Protein AF-A0A397U8K0-F1 (afdb_monomer_lite)

Secondary structure (DSSP, 8-state):
-HHHHH---GGGGHHHHHHHHHHHHHHHHHHHHHHHHHHHHHHHHHHHTTT-GGGSHHHHHHHHHHHHHHH------TT--TTS--GGG-SS-SS-PPP--

Sequence (101 aa):
MLCKNENNDPAHCLKEGRKVTRCAIDLLRKVREHCDSEFEAHWQCLDRNNQEYRHCRGLERKFNSCVFNALNLEKVIPGSPSNKPPIHLKEKPLYKERPRW

InterPro domains:
  IPR010625 CHCH [PF06747] (35-68)
  IPR016680 NADH dehydrogenase [ubiquinone] (complex I), alpha subcomplex, subunit 8 [PTHR13344] (1-94)

Radius of gyration: 17.36 Å; chains: 1; bounding box: 45×31×43 Å

pLDDT: mean 93.53, std 8.11, range [47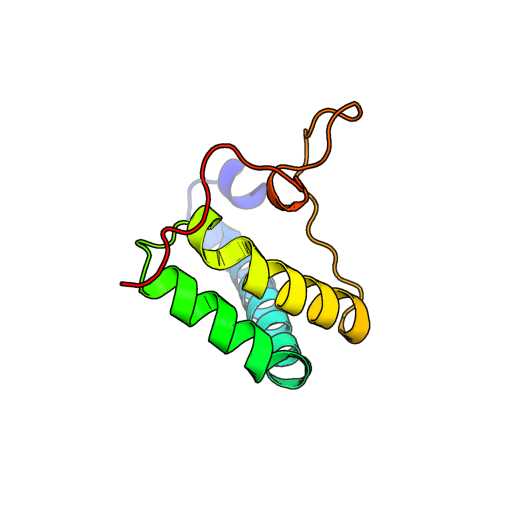.5, 98.62]

Organism: NCBI:txid44941

Foldseek 3Di:
DVQCVVDVPPVRCVVVVVVVVVVVVVVVVQCCVFPVPLVVLQVVQCVVVVNDCQQRLVSVVVSQVRCCVRPVDHDDDPPDDPVDDDPSPDPDDPRHHDPDD

Structure (mmCIF, N/CA/C/O backbone):
data_AF-A0A397U8K0-F1
#
_entry.id   AF-A0A397U8K0-F1
#
loop_
_atom_site.group_PDB
_atom_site.id
_atom_site.type_symbol
_atom_site.label_atom_id
_atom_site.label_alt_id
_atom_site.label_comp_id
_atom_site.label_asym_id
_atom_site.label_entity_id
_atom_site.label_seq_id
_atom_site.pdbx_PDB_ins_code
_atom_site.Cartn_x
_atom_site.Cartn_y
_atom_site.Cartn_z
_atom_site.occupancy
_atom_site.B_iso_or_equiv
_atom_site.auth_seq_id
_atom_site.auth_comp_id
_atom_site.auth_asym_id
_atom_site.auth_atom_id
_atom_site.pdbx_PDB_model_num
ATOM 1 N N . MET A 1 1 ? 11.874 9.516 -8.053 1.00 84.69 1 MET A N 1
ATOM 2 C CA . MET A 1 1 ? 12.144 8.455 -9.050 1.00 84.69 1 MET A CA 1
ATOM 3 C C . MET A 1 1 ? 13.390 8.861 -9.824 1.00 84.69 1 MET A C 1
ATOM 5 O O . MET A 1 1 ? 13.247 9.640 -10.751 1.00 84.69 1 MET A O 1
ATOM 9 N N . LEU A 1 2 ? 14.587 8.411 -9.424 1.00 94.81 2 LEU A N 1
ATOM 10 C CA . LEU A 1 2 ? 15.858 8.938 -9.958 1.00 94.81 2 LEU A CA 1
ATOM 11 C C . LEU A 1 2 ? 15.947 8.833 -11.497 1.00 94.81 2 LEU A C 1
ATOM 13 O O . LEU A 1 2 ? 16.060 9.860 -12.148 1.00 94.81 2 LEU A O 1
ATOM 17 N N . CYS A 1 3 ? 15.712 7.643 -12.069 1.00 95.12 3 CYS A N 1
ATOM 18 C CA . CYS A 1 3 ? 15.734 7.418 -13.528 1.00 95.12 3 CYS A CA 1
ATOM 19 C C . CYS A 1 3 ? 14.841 8.391 -14.324 1.00 95.12 3 CYS A C 1
ATOM 21 O O . CYS A 1 3 ? 15.247 8.921 -15.350 1.00 95.12 3 CYS A O 1
ATOM 23 N N . LYS A 1 4 ? 13.622 8.667 -13.831 1.00 94.88 4 LYS A N 1
ATOM 24 C CA . LYS A 1 4 ? 12.686 9.596 -14.493 1.00 94.88 4 LYS A CA 1
ATOM 25 C C . LYS A 1 4 ? 13.102 11.064 -14.365 1.00 94.88 4 LYS A C 1
ATOM 27 O O . LYS A 1 4 ? 12.646 11.882 -15.148 1.00 94.88 4 LYS A O 1
ATOM 32 N N . ASN A 1 5 ? 13.900 11.403 -13.352 1.00 96.06 5 ASN A N 1
ATOM 33 C CA . ASN A 1 5 ? 14.421 12.757 -13.173 1.00 96.06 5 ASN A CA 1
ATOM 34 C C . ASN A 1 5 ? 15.662 12.999 -14.046 1.00 96.06 5 ASN A C 1
ATOM 36 O O . ASN A 1 5 ? 15.932 14.136 -14.410 1.00 96.06 5 ASN A O 1
ATOM 40 N N . GLU A 1 6 ? 16.417 11.943 -14.350 1.00 95.88 6 GLU A N 1
ATOM 41 C CA . GLU A 1 6 ? 17.617 11.998 -15.192 1.00 95.88 6 GLU A CA 1
ATOM 42 C C . GLU A 1 6 ? 17.275 12.055 -16.686 1.00 95.88 6 GLU A C 1
ATOM 44 O O . GLU A 1 6 ? 18.026 12.641 -17.463 1.00 95.88 6 GLU A O 1
ATOM 49 N N . ASN A 1 7 ? 16.143 11.468 -17.100 1.00 95.19 7 ASN A N 1
ATOM 50 C CA . ASN A 1 7 ? 15.732 11.418 -18.499 1.00 95.19 7 ASN A CA 1
ATOM 51 C C . ASN A 1 7 ? 14.205 11.519 -18.668 1.00 95.19 7 ASN A C 1
ATOM 53 O O . ASN A 1 7 ? 13.446 10.779 -18.03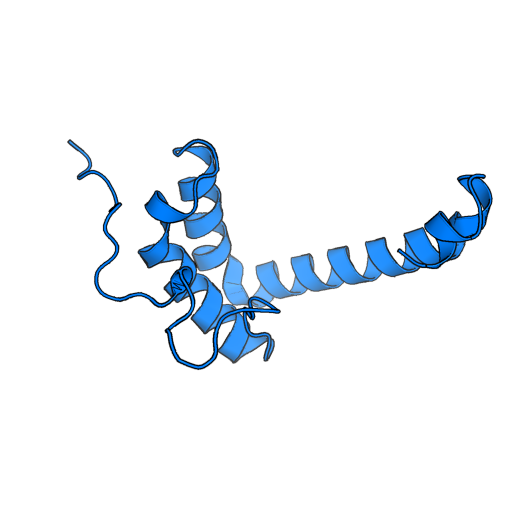9 1.00 95.19 7 ASN A O 1
ATOM 57 N N . ASN A 1 8 ? 13.773 12.406 -19.569 1.00 93.75 8 ASN A N 1
ATOM 58 C CA . ASN A 1 8 ? 12.364 12.635 -19.895 1.00 93.75 8 ASN A CA 1
ATOM 59 C C . ASN A 1 8 ? 11.783 11.623 -20.898 1.00 93.75 8 ASN A C 1
ATOM 61 O O . ASN A 1 8 ? 10.563 11.573 -21.044 1.00 93.75 8 ASN A O 1
ATOM 65 N N . ASP A 1 9 ? 12.608 10.828 -21.587 1.00 95.81 9 ASP A N 1
ATOM 66 C CA . ASP A 1 9 ? 12.132 9.757 -22.467 1.00 95.81 9 ASP A CA 1
ATOM 67 C C . ASP A 1 9 ? 11.513 8.613 -21.635 1.00 95.81 9 ASP A C 1
ATOM 69 O O . ASP A 1 9 ? 12.224 7.935 -20.883 1.00 95.81 9 ASP A O 1
ATOM 73 N N . PRO A 1 10 ? 10.202 8.325 -21.772 1.00 91.94 10 PRO A N 1
ATOM 74 C CA . PRO A 1 10 ? 9.554 7.245 -21.035 1.00 91.94 10 PRO A CA 1
ATOM 75 C C . PRO A 1 10 ? 10.148 5.859 -21.320 1.00 91.94 10 PRO A C 1
ATOM 77 O O . PRO A 1 10 ? 10.098 4.986 -20.444 1.00 91.94 10 PRO A O 1
ATOM 80 N N . ALA A 1 11 ? 10.708 5.639 -22.517 1.00 95.94 11 ALA A N 1
ATOM 81 C CA . ALA A 1 11 ? 11.297 4.359 -22.901 1.00 95.94 11 ALA A CA 1
ATOM 82 C C . ALA A 1 11 ? 12.557 4.033 -22.081 1.00 95.94 11 ALA A C 1
ATOM 84 O O . ALA A 1 11 ? 12.836 2.860 -21.809 1.00 95.94 11 ALA A O 1
ATOM 85 N N . HIS A 1 12 ? 13.268 5.066 -21.617 1.00 96.38 12 HIS A N 1
ATOM 86 C CA . HIS A 1 12 ? 14.516 4.949 -20.866 1.00 96.38 12 HIS A CA 1
ATOM 87 C C . HIS A 1 12 ? 14.371 4.113 -19.584 1.00 96.38 12 HIS A C 1
ATOM 89 O O . HIS A 1 12 ? 15.246 3.313 -19.266 1.00 96.38 12 HIS A O 1
A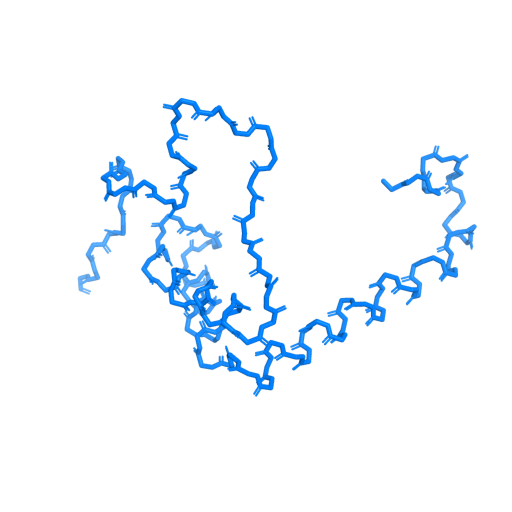TOM 95 N N . CYS A 1 13 ? 13.238 4.231 -18.883 1.00 96.88 13 CYS A N 1
ATOM 96 C CA . CYS A 1 13 ? 13.026 3.606 -17.571 1.00 96.88 13 CYS A CA 1
ATOM 97 C C . CYS A 1 13 ? 12.130 2.351 -17.605 1.00 96.88 13 CYS A C 1
ATOM 99 O O . CYS A 1 13 ? 11.607 1.934 -16.566 1.00 96.88 13 CYS A O 1
ATOM 101 N N . LEU A 1 14 ? 11.892 1.732 -18.771 1.00 96.75 14 LEU A N 1
ATOM 102 C CA . LEU A 1 14 ? 10.975 0.583 -18.888 1.00 96.75 14 LEU A CA 1
ATOM 103 C C . LEU A 1 14 ? 11.448 -0.659 -18.116 1.00 96.75 14 LEU A C 1
ATOM 105 O O . LEU A 1 14 ? 10.634 -1.463 -17.645 1.00 96.75 14 LEU A O 1
ATOM 109 N N . LYS A 1 15 ? 12.761 -0.863 -17.979 1.00 96.25 15 LYS A N 1
ATOM 110 C CA . LYS A 1 15 ? 13.318 -1.994 -17.220 1.00 96.25 15 LYS A CA 1
ATOM 111 C C . LYS A 1 15 ? 13.071 -1.818 -15.719 1.00 96.25 15 LYS A C 1
ATOM 113 O O . LYS A 1 15 ? 12.664 -2.763 -15.046 1.00 96.25 15 LYS A O 1
ATOM 118 N N . GLU A 1 16 ? 13.256 -0.610 -15.217 1.00 96.56 16 GLU A N 1
ATOM 119 C CA . GLU A 1 16 ? 13.069 -0.188 -13.832 1.00 96.56 16 GLU A CA 1
ATOM 120 C C . GLU A 1 16 ? 11.581 -0.198 -13.493 1.00 96.56 16 GLU A C 1
ATOM 122 O O . GLU A 1 16 ? 11.192 -0.756 -12.469 1.00 96.56 16 GLU A O 1
ATOM 127 N N . GLY A 1 17 ? 10.738 0.304 -14.401 1.00 96.38 17 GLY A N 1
ATOM 128 C CA . GLY A 1 17 ? 9.283 0.233 -14.295 1.00 96.38 17 GLY A CA 1
ATOM 129 C C . GLY A 1 17 ? 8.798 -1.199 -14.079 1.00 96.38 17 GLY A C 1
ATOM 130 O O . GLY A 1 17 ? 8.092 -1.465 -13.110 1.00 96.38 17 GLY A O 1
ATOM 131 N N . ARG A 1 18 ? 9.274 -2.157 -14.890 1.00 97.75 18 ARG A N 1
ATOM 132 C CA . ARG A 1 18 ? 8.947 -3.584 -14.712 1.00 97.75 18 ARG A CA 1
ATOM 133 C C . ARG A 1 18 ? 9.357 -4.130 -13.342 1.00 97.75 18 ARG A C 1
ATOM 135 O O . ARG A 1 18 ? 8.622 -4.938 -12.778 1.00 97.75 18 ARG A O 1
ATOM 142 N N . LYS A 1 19 ? 10.503 -3.711 -12.792 1.00 97.62 19 LYS A N 1
ATOM 143 C CA . LYS A 1 19 ? 10.937 -4.124 -11.443 1.00 97.62 19 LYS A CA 1
ATOM 144 C C . LYS A 1 19 ? 9.996 -3.581 -10.364 1.00 97.62 19 LYS A C 1
ATOM 146 O O . LYS A 1 19 ? 9.573 -4.349 -9.504 1.00 97.62 19 LYS A O 1
ATOM 151 N N . VAL A 1 20 ? 9.633 -2.298 -10.437 1.00 97.62 20 VAL A N 1
ATOM 152 C CA . VAL A 1 20 ? 8.702 -1.673 -9.479 1.00 97.62 20 VAL A CA 1
ATOM 153 C C . VAL A 1 20 ? 7.330 -2.342 -9.542 1.00 97.62 20 VAL A C 1
ATOM 155 O O . VAL A 1 20 ? 6.788 -2.711 -8.504 1.00 97.62 20 VAL A O 1
ATOM 158 N N . THR A 1 21 ? 6.797 -2.579 -10.744 1.00 98.12 21 THR A N 1
ATOM 159 C CA . THR A 1 21 ? 5.503 -3.253 -10.920 1.00 98.12 21 THR A CA 1
ATOM 160 C C . THR A 1 21 ? 5.513 -4.667 -10.344 1.00 98.12 21 THR A C 1
ATOM 162 O O . THR A 1 21 ? 4.591 -5.028 -9.620 1.00 98.12 21 THR A O 1
ATOM 165 N N . ARG A 1 22 ? 6.563 -5.462 -10.598 1.00 98.62 22 ARG A N 1
ATOM 166 C CA . ARG A 1 22 ? 6.687 -6.811 -10.014 1.00 98.62 22 ARG A CA 1
ATOM 167 C C . ARG A 1 22 ? 6.727 -6.779 -8.489 1.00 98.62 22 ARG A C 1
ATOM 169 O O . ARG A 1 22 ? 6.056 -7.588 -7.863 1.00 98.62 22 ARG A O 1
ATOM 176 N N . CYS A 1 23 ? 7.472 -5.840 -7.908 1.00 98.12 23 CYS A N 1
ATOM 177 C CA . CYS A 1 23 ? 7.539 -5.663 -6.459 1.00 98.12 23 CYS A CA 1
ATOM 178 C C . CYS A 1 2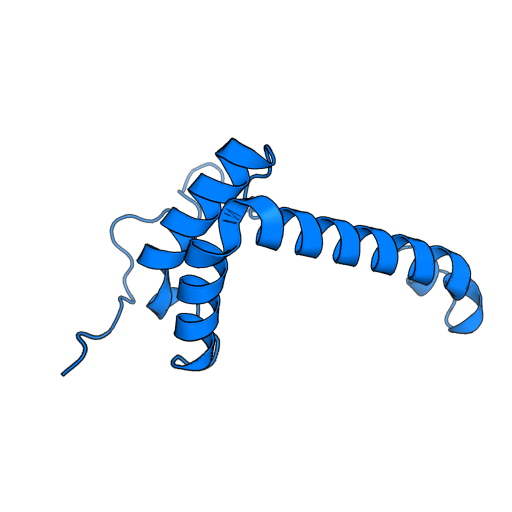3 ? 6.158 -5.335 -5.863 1.00 98.12 23 CYS A C 1
ATOM 180 O O . CYS A 1 23 ? 5.731 -5.970 -4.903 1.00 98.12 23 CYS A O 1
ATOM 182 N N . ALA A 1 24 ? 5.421 -4.403 -6.477 1.00 98.44 24 ALA A N 1
ATOM 183 C CA . ALA A 1 24 ? 4.080 -4.036 -6.026 1.00 98.44 24 ALA A CA 1
ATOM 184 C C . ALA A 1 24 ? 3.077 -5.199 -6.140 1.00 98.44 24 ALA A C 1
ATOM 186 O O . ALA A 1 24 ? 2.290 -5.418 -5.223 1.00 98.44 24 ALA A O 1
ATOM 187 N N . ILE A 1 25 ? 3.121 -5.967 -7.235 1.00 98.62 25 ILE A N 1
ATOM 188 C CA . ILE A 1 25 ? 2.271 -7.154 -7.415 1.00 98.62 25 ILE A CA 1
ATOM 189 C C . ILE A 1 25 ? 2.587 -8.214 -6.357 1.00 98.62 25 ILE A C 1
ATOM 191 O O . ILE A 1 25 ? 1.664 -8.772 -5.769 1.00 98.62 25 ILE A O 1
ATOM 195 N N . ASP A 1 26 ? 3.869 -8.477 -6.087 1.00 98.38 26 ASP A N 1
ATOM 196 C CA . ASP A 1 26 ? 4.271 -9.444 -5.061 1.00 98.38 26 ASP A CA 1
ATOM 197 C C . ASP A 1 26 ? 3.790 -9.030 -3.663 1.00 98.38 26 ASP A C 1
ATOM 199 O O . ASP A 1 26 ? 3.270 -9.860 -2.919 1.00 98.38 26 ASP A O 1
ATOM 203 N N . LEU A 1 27 ? 3.877 -7.737 -3.332 1.00 98.12 27 LEU A N 1
ATOM 204 C CA . LEU A 1 27 ? 3.335 -7.201 -2.085 1.00 98.12 27 LEU A CA 1
ATOM 205 C C . LEU A 1 27 ? 1.817 -7.401 -1.996 1.00 98.12 27 LEU A C 1
ATOM 207 O O . LEU A 1 27 ? 1.331 -7.908 -0.989 1.00 98.12 27 LEU A O 1
ATOM 211 N N . LEU A 1 28 ? 1.066 -7.028 -3.036 1.00 98.06 28 LEU A N 1
ATOM 212 C CA . LEU A 1 28 ? -0.393 -7.179 -3.045 1.00 98.06 28 LEU A CA 1
ATOM 213 C C . LEU A 1 28 ? -0.818 -8.644 -2.929 1.00 98.06 28 LEU A C 1
ATOM 215 O O . LEU A 1 28 ? -1.793 -8.940 -2.242 1.00 98.06 28 LEU A O 1
ATOM 219 N N . ARG A 1 29 ?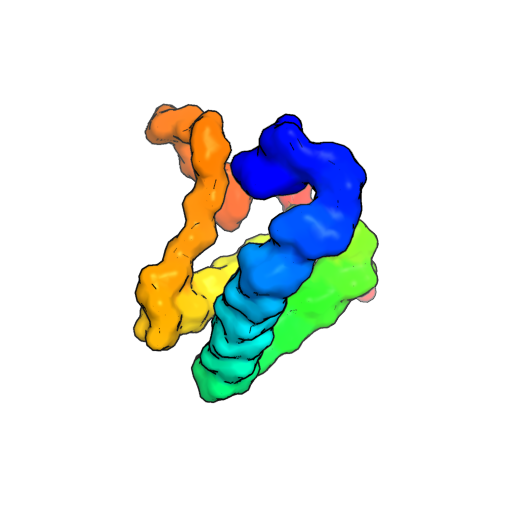 -0.078 -9.558 -3.563 1.00 98.44 29 ARG A N 1
ATOM 220 C CA . ARG A 1 29 ? -0.300 -11.000 -3.436 1.00 98.44 29 ARG A CA 1
ATOM 221 C C . ARG A 1 29 ? -0.125 -11.460 -1.990 1.00 98.44 29 ARG A C 1
ATOM 223 O O . ARG A 1 29 ? -1.045 -12.052 -1.445 1.00 98.44 29 ARG A O 1
ATOM 230 N N . LYS A 1 30 ? 0.989 -11.107 -1.344 1.00 98.38 30 LYS A N 1
ATOM 231 C CA . LYS A 1 30 ? 1.246 -11.431 0.070 1.00 98.38 30 LYS A CA 1
ATOM 232 C C . LYS A 1 30 ? 0.207 -10.822 1.015 1.00 98.38 30 LYS A C 1
ATOM 234 O O . LYS A 1 30 ? -0.222 -11.469 1.963 1.00 98.38 30 LYS A O 1
ATOM 239 N N . VAL A 1 31 ? -0.233 -9.590 0.752 1.00 98.25 31 VAL A N 1
ATOM 240 C CA . VAL A 1 31 ? -1.299 -8.946 1.536 1.00 98.25 31 VAL A CA 1
ATOM 241 C C . VAL A 1 31 ? -2.610 -9.724 1.427 1.00 98.25 31 VAL A C 1
ATOM 243 O O . VAL A 1 31 ? -3.238 -9.960 2.452 1.00 98.25 31 VAL A O 1
ATOM 246 N N . ARG A 1 32 ? -3.001 -10.170 0.228 1.00 97.56 32 ARG A N 1
ATOM 247 C CA . ARG A 1 32 ? -4.187 -11.025 0.047 1.00 97.56 32 ARG A CA 1
ATOM 248 C C . ARG A 1 32 ? -4.012 -12.420 0.649 1.00 97.56 32 ARG A C 1
ATOM 250 O O . ARG A 1 32 ? -4.963 -12.987 1.153 1.00 97.56 32 ARG A O 1
ATOM 257 N N . GLU A 1 33 ? -2.809 -12.986 0.615 1.00 98.25 33 GLU A N 1
ATOM 258 C CA . GLU A 1 33 ? -2.545 -14.309 1.197 1.00 98.25 33 GLU A CA 1
ATOM 259 C C . GLU A 1 33 ? -2.658 -14.303 2.734 1.00 98.25 33 GLU A C 1
ATOM 261 O O . GLU A 1 33 ? -3.098 -15.292 3.315 1.00 98.25 33 GLU A O 1
ATOM 266 N N . HIS A 1 34 ? -2.283 -13.203 3.399 1.00 98.19 34 HIS A N 1
ATOM 267 C CA . HIS A 1 34 ? -2.176 -13.158 4.863 1.00 98.19 34 HIS A CA 1
ATOM 268 C C . HIS A 1 34 ? -3.194 -12.257 5.577 1.00 98.19 34 HIS A C 1
ATOM 270 O O . HIS A 1 34 ? -3.479 -12.496 6.746 1.00 98.19 34 HIS A O 1
ATOM 276 N N . CYS A 1 35 ? -3.706 -11.217 4.917 1.00 98.31 35 CYS A N 1
ATOM 277 C CA . CYS A 1 35 ? -4.465 -10.127 5.540 1.00 98.31 35 CYS A CA 1
ATOM 278 C C . CYS A 1 35 ? -5.678 -9.686 4.698 1.00 98.31 35 CYS A C 1
ATOM 280 O O . CYS A 1 35 ? -6.041 -8.507 4.728 1.00 98.31 35 CYS A O 1
ATOM 282 N N . ASP A 1 36 ? -6.274 -10.589 3.907 1.00 98.12 36 ASP A N 1
ATOM 283 C CA . ASP A 1 36 ? -7.339 -10.249 2.946 1.00 98.12 36 ASP A CA 1
ATOM 284 C C . ASP A 1 36 ? -8.548 -9.593 3.619 1.00 98.12 36 ASP A C 1
ATOM 286 O O . ASP A 1 36 ? -8.999 -8.538 3.182 1.00 98.12 36 ASP A O 1
ATOM 290 N N . SER A 1 37 ? -9.021 -10.155 4.737 1.00 98.25 37 SER A N 1
ATOM 291 C CA . SER A 1 37 ? -10.189 -9.654 5.470 1.00 98.25 37 SER A CA 1
ATOM 292 C C . SER A 1 37 ? -10.005 -8.231 5.994 1.00 98.25 37 SER A C 1
ATOM 294 O O . SER A 1 37 ? -10.888 -7.380 5.865 1.00 98.25 37 SER A O 1
ATOM 296 N N . GLU A 1 38 ? -8.855 -7.947 6.599 1.00 98.19 38 GLU A N 1
ATOM 297 C CA . GLU A 1 38 ? -8.518 -6.641 7.154 1.00 98.19 38 GLU A CA 1
ATOM 298 C C . GLU A 1 38 ? -8.262 -5.628 6.042 1.00 98.19 38 GLU A C 1
ATOM 300 O O . GLU A 1 38 ? -8.671 -4.468 6.157 1.00 98.19 38 GLU A O 1
ATOM 305 N N . PHE A 1 39 ? -7.607 -6.065 4.964 1.00 98.38 39 PHE A N 1
ATOM 306 C CA . PHE A 1 39 ? -7.384 -5.252 3.779 1.00 98.38 39 PHE A CA 1
ATOM 307 C C . PHE A 1 39 ? -8.715 -4.865 3.130 1.00 98.38 39 PHE A C 1
ATOM 309 O O . PHE A 1 39 ? -8.930 -3.682 2.853 1.00 98.38 39 PHE A O 1
ATOM 316 N N . GLU A 1 40 ? -9.623 -5.828 2.957 1.00 98.38 40 GLU A N 1
ATOM 317 C CA . GLU A 1 40 ? -10.944 -5.621 2.375 1.00 98.38 40 GLU A CA 1
ATOM 318 C C . GLU A 1 40 ? -11.796 -4.663 3.196 1.00 98.38 40 GLU A C 1
ATOM 320 O O . GLU A 1 40 ? -12.278 -3.655 2.672 1.00 98.38 40 GLU A O 1
ATOM 325 N N . ALA A 1 41 ? -11.905 -4.906 4.501 1.00 98.19 41 ALA A N 1
ATOM 326 C CA . ALA A 1 41 ? -12.643 -4.017 5.387 1.00 98.19 41 ALA A CA 1
ATOM 327 C C . ALA A 1 41 ? -12.102 -2.577 5.323 1.00 98.19 41 ALA A C 1
ATOM 329 O O . ALA A 1 41 ? -12.877 -1.615 5.296 1.00 98.19 41 ALA A O 1
ATOM 330 N N . HIS A 1 42 ? -10.777 -2.413 5.276 1.00 97.94 42 HIS A N 1
ATOM 331 C CA . HIS A 1 42 ? -10.147 -1.099 5.228 1.00 97.94 42 HIS A CA 1
ATOM 332 C C . HIS A 1 42 ? -10.411 -0.366 3.905 1.00 97.94 42 HIS A C 1
ATOM 334 O O . HIS A 1 42 ? -10.870 0.780 3.945 1.00 97.94 42 HIS A O 1
ATOM 340 N N . TRP A 1 43 ? -10.178 -0.988 2.742 1.00 97.94 43 TRP A N 1
ATOM 341 C CA . TRP A 1 43 ? -10.388 -0.291 1.467 1.00 97.94 43 TRP A CA 1
ATOM 342 C C . TRP A 1 43 ? -11.874 -0.042 1.179 1.00 97.94 43 TRP A C 1
ATOM 344 O O . TRP A 1 43 ? -12.205 1.030 0.676 1.00 97.94 43 TRP A O 1
ATOM 354 N N . GLN A 1 44 ? -12.784 -0.944 1.572 1.00 98.06 44 GLN A N 1
ATOM 355 C CA . GLN A 1 44 ? -14.230 -0.717 1.432 1.00 98.06 44 GLN A CA 1
ATOM 356 C C . GLN A 1 44 ? -14.700 0.486 2.259 1.00 98.06 44 GLN A C 1
ATOM 358 O O . GLN A 1 44 ? -15.582 1.238 1.843 1.00 98.06 44 GLN A O 1
ATOM 363 N N . CYS A 1 45 ? -14.113 0.689 3.442 1.00 96.50 45 CYS A N 1
ATOM 364 C CA . CYS A 1 45 ? -14.374 1.886 4.228 1.00 96.50 45 CYS A CA 1
ATOM 365 C C . CYS A 1 45 ? -13.892 3.149 3.508 1.00 96.50 45 CYS A C 1
ATOM 367 O O . CYS A 1 45 ? -14.638 4.128 3.452 1.00 96.50 45 CYS A O 1
ATOM 369 N N . LEU A 1 46 ? -12.676 3.134 2.952 1.00 97.06 46 LEU A N 1
ATOM 370 C CA . LEU A 1 46 ? -12.132 4.277 2.216 1.00 97.06 46 LEU A CA 1
ATOM 371 C C . LEU A 1 46 ? -13.021 4.637 1.020 1.00 97.06 46 LEU A C 1
ATOM 373 O O . LEU A 1 46 ? -13.345 5.810 0.839 1.00 97.06 46 LEU A O 1
ATOM 377 N N . ASP A 1 47 ? -13.482 3.637 0.271 1.00 97.56 47 ASP A N 1
ATOM 378 C CA . ASP A 1 47 ? -14.344 3.821 -0.899 1.00 97.56 47 ASP A CA 1
ATOM 379 C C . ASP A 1 47 ? -15.660 4.536 -0.560 1.00 97.56 47 ASP A C 1
ATOM 381 O O . ASP A 1 47 ? -16.067 5.479 -1.235 1.00 97.56 47 ASP A O 1
ATOM 385 N N . ARG A 1 48 ? -16.264 4.196 0.584 1.00 95.50 48 ARG A N 1
ATOM 386 C CA . ARG A 1 48 ? -17.496 4.839 1.078 1.00 95.50 48 ARG A CA 1
ATOM 387 C C . ARG A 1 48 ? -17.290 6.245 1.647 1.00 95.50 48 ARG A C 1
ATOM 389 O O . ARG A 1 48 ? -18.268 6.957 1.853 1.00 95.50 48 ARG A O 1
ATOM 396 N N . ASN A 1 49 ? -16.052 6.639 1.941 1.00 93.19 49 ASN A N 1
ATOM 397 C CA . ASN A 1 49 ? -15.725 7.884 2.644 1.00 93.19 49 ASN A CA 1
ATOM 398 C C . ASN A 1 49 ? -14.805 8.797 1.824 1.00 93.19 49 ASN A C 1
ATOM 400 O O . ASN A 1 49 ? -13.927 9.452 2.385 1.00 93.19 49 ASN A O 1
ATOM 404 N N . ASN A 1 50 ? -14.986 8.841 0.499 1.00 95.12 50 ASN A N 1
ATOM 405 C CA . ASN A 1 50 ? -14.215 9.707 -0.403 1.00 95.12 50 ASN A CA 1
ATOM 406 C C . ASN A 1 50 ? -12.688 9.515 -0.275 1.00 95.12 50 ASN A C 1
ATOM 408 O O . ASN A 1 50 ? -11.912 10.464 -0.370 1.00 95.12 50 ASN A O 1
ATOM 412 N N . GLN A 1 51 ? -12.255 8.283 0.009 1.00 95.94 51 GLN A N 1
ATOM 413 C CA . GLN A 1 51 ? -10.854 7.918 0.240 1.00 95.94 51 GLN A CA 1
ATOM 414 C C . GLN A 1 51 ? -10.195 8.664 1.424 1.00 95.94 51 GLN A C 1
ATOM 416 O O . GLN A 1 51 ? -8.968 8.735 1.534 1.00 95.94 51 GLN A O 1
ATOM 421 N N . GLU A 1 52 ? -10.985 9.208 2.359 1.00 94.25 52 GLU A N 1
ATOM 422 C CA . GLU A 1 52 ? -10.470 9.912 3.531 1.00 94.25 52 GLU A CA 1
ATOM 423 C C . GLU A 1 52 ? -10.158 8.963 4.702 1.00 94.25 52 GLU A C 1
ATOM 425 O O . GLU A 1 52 ? -11.038 8.451 5.394 1.00 94.25 52 GLU A O 1
ATOM 430 N N . TYR A 1 53 ? -8.873 8.833 5.040 1.00 93.88 53 TYR A N 1
ATOM 431 C CA . TYR A 1 53 ? -8.403 7.955 6.123 1.00 93.88 53 TYR A CA 1
ATOM 432 C C . TYR A 1 53 ? -8.972 8.257 7.516 1.00 93.88 53 TYR A C 1
ATOM 434 O O . TYR A 1 53 ? -9.005 7.375 8.373 1.00 93.88 53 TYR A O 1
ATOM 442 N N . ARG A 1 54 ? -9.388 9.502 7.796 1.00 92.06 54 ARG A N 1
ATOM 443 C CA . ARG A 1 54 ? -9.916 9.884 9.123 1.00 92.06 54 ARG A CA 1
ATOM 444 C C . ARG A 1 54 ? -11.155 9.075 9.514 1.00 92.06 54 ARG A C 1
ATOM 446 O O . ARG A 1 54 ? -11.390 8.894 10.704 1.00 92.06 54 ARG A O 1
ATOM 453 N N . HIS A 1 55 ? -11.891 8.584 8.518 1.00 92.00 55 HIS A N 1
ATOM 454 C CA . HIS A 1 55 ? -13.113 7.810 8.686 1.00 92.00 55 HIS A CA 1
ATOM 455 C C . HIS A 1 55 ? -12.890 6.297 8.782 1.00 92.00 55 HIS A C 1
ATOM 457 O O . HIS A 1 55 ? -13.863 5.558 8.861 1.00 92.00 55 HIS A O 1
ATOM 463 N N . CYS A 1 56 ? -11.636 5.841 8.723 1.00 94.31 56 CYS A N 1
ATOM 464 C CA . CYS A 1 56 ? -11.310 4.418 8.660 1.00 94.31 56 CYS A CA 1
ATOM 465 C C . CYS A 1 56 ? -10.156 4.029 9.594 1.00 94.31 56 CYS A C 1
ATOM 467 O O . CYS A 1 56 ? -9.604 2.937 9.465 1.00 94.31 56 CYS A O 1
ATOM 469 N N . ARG A 1 57 ? -9.772 4.893 10.551 1.00 94.44 57 ARG A N 1
ATOM 470 C CA . ARG A 1 57 ? -8.595 4.672 11.419 1.00 94.44 57 ARG A CA 1
ATOM 471 C C . ARG A 1 57 ? -8.719 3.410 12.271 1.00 94.44 57 ARG A C 1
ATOM 473 O O . ARG A 1 57 ? -7.708 2.777 12.564 1.00 94.44 57 ARG A O 1
ATOM 480 N N . GLY A 1 58 ? -9.935 3.035 12.674 1.00 93.62 58 GLY A N 1
ATOM 481 C CA . GLY A 1 58 ? -10.165 1.799 13.426 1.00 93.62 58 GLY A CA 1
ATOM 482 C C . GLY A 1 58 ? -9.823 0.548 12.612 1.00 93.62 58 GLY A C 1
ATOM 483 O O . GLY A 1 58 ? -9.164 -0.357 13.120 1.00 93.62 58 GLY A O 1
ATOM 484 N N . LEU A 1 59 ? -10.223 0.526 11.338 1.00 96.38 59 LEU A N 1
ATOM 485 C CA . LEU A 1 59 ? -9.946 -0.572 10.407 1.00 96.38 59 LEU A CA 1
ATOM 486 C C . LEU A 1 59 ? -8.488 -0.557 9.941 1.00 96.38 59 LEU A C 1
ATOM 488 O O . LEU A 1 59 ? -7.845 -1.601 9.903 1.00 96.38 59 LEU A O 1
ATOM 492 N N . GLU A 1 60 ? -7.934 0.631 9.695 1.00 97.06 60 GLU A N 1
ATOM 493 C CA . GLU A 1 60 ? -6.526 0.815 9.344 1.00 97.06 60 GLU A CA 1
ATOM 494 C C . GLU A 1 60 ? -5.589 0.223 10.402 1.00 97.06 60 GLU A C 1
ATOM 496 O O . GLU A 1 60 ? -4.612 -0.428 10.051 1.00 97.06 60 GLU A O 1
ATOM 501 N N . ARG A 1 61 ? -5.872 0.408 11.700 1.00 96.19 61 ARG A N 1
ATOM 502 C CA . ARG A 1 61 ? -5.037 -0.164 12.771 1.00 96.19 61 ARG A CA 1
ATOM 503 C C . ARG A 1 61 ? -5.032 -1.689 12.739 1.00 96.19 61 ARG A C 1
ATOM 505 O O . ARG A 1 61 ? -3.963 -2.272 12.852 1.00 96.19 61 ARG A O 1
ATOM 512 N N . LYS A 1 62 ? -6.194 -2.320 12.535 1.00 97.62 62 LYS A N 1
ATOM 513 C CA . LYS A 1 62 ? -6.297 -3.784 12.399 1.00 97.62 62 LYS A CA 1
ATOM 514 C C . LYS A 1 62 ? -5.495 -4.283 11.197 1.00 97.62 62 LYS A C 1
ATOM 516 O O . LYS A 1 62 ? -4.704 -5.211 11.334 1.00 97.62 62 LYS A O 1
ATOM 521 N N . PHE A 1 63 ? -5.639 -3.607 10.057 1.00 98.31 63 PHE A N 1
ATOM 522 C CA . PHE A 1 63 ? -4.876 -3.908 8.849 1.00 98.31 63 PHE A CA 1
ATOM 523 C C . PHE A 1 63 ? -3.363 -3.759 9.061 1.00 98.31 63 PHE A C 1
ATOM 525 O O . PHE A 1 63 ? -2.611 -4.687 8.770 1.00 98.31 63 PHE A O 1
ATOM 532 N N . ASN A 1 64 ? -2.914 -2.646 9.648 1.00 98.06 64 ASN A N 1
ATOM 533 C CA . ASN A 1 64 ? -1.500 -2.415 9.944 1.00 98.06 64 ASN A CA 1
ATOM 534 C C . ASN A 1 64 ? -0.934 -3.477 10.901 1.00 98.06 64 ASN A C 1
ATOM 536 O O . ASN A 1 64 ? 0.180 -3.943 10.687 1.00 98.06 64 ASN A O 1
ATOM 540 N N . SER A 1 65 ? -1.690 -3.887 11.928 1.00 98.12 65 SER A N 1
ATOM 541 C CA . SER A 1 65 ? -1.270 -4.953 12.845 1.00 98.12 65 SER A CA 1
ATOM 542 C C . SER A 1 65 ? -1.103 -6.298 12.137 1.00 98.12 65 SER A C 1
ATOM 544 O O . SER A 1 65 ? -0.110 -6.979 12.379 1.00 98.12 65 SER A O 1
ATOM 546 N N . CYS A 1 66 ? -2.020 -6.671 11.237 1.00 98.44 66 CYS A N 1
ATOM 547 C CA . CYS A 1 66 ? -1.877 -7.897 10.448 1.00 98.44 66 CYS A CA 1
ATOM 548 C C . CYS A 1 66 ? -0.626 -7.851 9.562 1.00 98.44 66 CYS A C 1
ATOM 550 O O . CYS A 1 66 ? 0.199 -8.762 9.597 1.00 98.44 66 CYS A O 1
ATOM 552 N N . VAL A 1 67 ? -0.445 -6.755 8.819 1.00 98.31 67 VAL A N 1
ATOM 553 C CA . VAL A 1 67 ? 0.697 -6.571 7.912 1.00 98.31 67 VAL A CA 1
ATOM 554 C C . VAL A 1 67 ? 2.029 -6.588 8.666 1.00 98.31 67 VAL A C 1
ATOM 556 O O . VAL A 1 67 ? 2.984 -7.202 8.192 1.00 98.31 67 VAL A O 1
ATOM 559 N N . PHE A 1 68 ? 2.098 -5.978 9.850 1.00 98.00 68 PHE A N 1
ATOM 560 C CA . PHE A 1 68 ? 3.289 -6.041 10.694 1.00 98.00 68 PHE A CA 1
ATOM 561 C C . PHE A 1 68 ? 3.581 -7.477 11.147 1.00 98.00 68 PHE A C 1
ATOM 563 O O . PHE A 1 68 ? 4.691 -7.964 10.960 1.00 98.00 68 PHE A O 1
ATOM 570 N N . ASN A 1 69 ? 2.577 -8.189 11.663 1.00 98.06 69 ASN A N 1
ATOM 571 C CA . ASN A 1 69 ? 2.764 -9.546 12.179 1.00 98.06 69 ASN A CA 1
ATOM 572 C C . ASN A 1 69 ? 3.112 -10.568 11.081 1.00 98.06 69 ASN A C 1
ATOM 574 O O . ASN A 1 69 ? 3.914 -11.465 11.321 1.00 98.06 69 ASN A O 1
ATOM 578 N N . ALA A 1 70 ? 2.518 -10.448 9.890 1.00 97.75 70 ALA A N 1
ATOM 579 C CA . ALA A 1 70 ? 2.703 -11.409 8.801 1.00 97.75 70 ALA A CA 1
ATOM 580 C C . ALA A 1 70 ? 3.891 -11.080 7.884 1.00 97.75 70 ALA A C 1
ATOM 582 O O . ALA A 1 70 ? 4.573 -11.986 7.410 1.00 97.75 70 ALA A O 1
ATOM 583 N N . LEU A 1 71 ? 4.131 -9.794 7.604 1.00 97.38 71 LEU A N 1
ATOM 584 C CA . LEU A 1 71 ? 5.100 -9.346 6.595 1.00 97.38 71 LEU A CA 1
ATOM 585 C C . LEU A 1 71 ? 6.254 -8.524 7.178 1.00 97.38 71 LEU A C 1
ATOM 587 O O . LEU A 1 71 ? 7.178 -8.187 6.439 1.00 97.38 71 LEU A O 1
ATOM 591 N N . ASN A 1 72 ? 6.213 -8.197 8.474 1.00 97.44 72 ASN A N 1
ATOM 592 C CA . ASN A 1 72 ? 7.181 -7.326 9.146 1.00 97.44 72 ASN A CA 1
ATOM 593 C C . ASN A 1 72 ? 7.330 -5.956 8.455 1.00 97.44 72 ASN A C 1
ATOM 595 O O . ASN A 1 72 ? 8.429 -5.416 8.318 1.00 97.44 72 ASN A O 1
ATOM 599 N N . LEU A 1 73 ? 6.208 -5.411 7.974 1.00 97.31 73 LEU A N 1
ATOM 600 C CA . LEU A 1 73 ? 6.135 -4.092 7.352 1.00 97.31 73 LEU A CA 1
ATOM 601 C C . LEU A 1 73 ? 5.361 -3.136 8.259 1.00 97.31 73 LEU A C 1
ATOM 603 O O . LEU A 1 73 ? 4.230 -3.415 8.653 1.00 97.31 73 LEU A O 1
ATOM 607 N N . GLU A 1 74 ? 5.957 -1.983 8.554 1.00 96.00 74 GLU A N 1
ATOM 608 C CA . GLU A 1 74 ? 5.356 -0.948 9.394 1.00 96.00 74 GLU A CA 1
ATOM 609 C C . GLU A 1 74 ? 5.035 0.315 8.586 1.00 96.00 74 GLU A C 1
ATOM 611 O O . GLU A 1 74 ? 5.776 0.731 7.689 1.00 96.00 74 GLU A O 1
ATOM 616 N N . LYS A 1 75 ? 3.920 0.966 8.929 1.00 95.38 75 LYS A N 1
ATOM 617 C CA . LYS A 1 75 ? 3.546 2.259 8.361 1.00 95.38 75 LYS A CA 1
ATOM 618 C C . LYS A 1 75 ? 4.298 3.394 9.057 1.00 95.38 75 LYS A C 1
ATOM 620 O O . LYS A 1 75 ? 3.896 3.863 10.116 1.00 95.38 75 LYS A O 1
ATOM 625 N N . VAL A 1 76 ? 5.321 3.921 8.394 1.00 94.12 76 VAL A N 1
ATOM 626 C CA . VAL A 1 76 ? 6.088 5.082 8.869 1.00 94.12 76 VAL A CA 1
ATOM 627 C C . VAL A 1 76 ? 5.766 6.310 8.018 1.00 94.12 76 VAL A C 1
ATOM 629 O O . VAL A 1 76 ? 5.710 6.232 6.792 1.00 94.12 76 VAL A O 1
ATOM 632 N N . ILE A 1 77 ? 5.554 7.464 8.660 1.00 94.25 77 ILE A N 1
ATOM 633 C CA . ILE A 1 77 ? 5.414 8.753 7.967 1.00 94.25 77 ILE A CA 1
ATOM 634 C C . ILE A 1 77 ? 6.756 9.493 8.072 1.00 94.25 77 ILE A C 1
ATOM 636 O O . ILE A 1 77 ? 7.049 10.041 9.143 1.00 94.25 77 ILE A O 1
ATOM 640 N N . PRO A 1 78 ? 7.573 9.527 7.003 1.00 93.81 78 PRO A N 1
ATOM 641 C CA . PRO A 1 78 ? 8.861 10.211 7.033 1.00 93.81 78 PRO A CA 1
ATOM 642 C C . PRO A 1 78 ? 8.674 11.714 7.287 1.00 93.81 78 PRO A C 1
ATOM 644 O O . PRO A 1 78 ? 7.708 12.315 6.822 1.00 93.81 78 PRO A O 1
ATOM 647 N N . GLY A 1 79 ? 9.591 12.317 8.048 1.00 91.25 79 GLY A N 1
ATOM 648 C CA . GLY A 1 79 ? 9.538 13.744 8.397 1.00 91.25 79 GLY A CA 1
ATOM 649 C C . GLY A 1 79 ? 8.527 14.113 9.492 1.00 91.25 79 GLY A C 1
ATOM 650 O O . GLY A 1 79 ? 8.318 15.297 9.750 1.00 91.25 79 GLY A O 1
ATOM 651 N N . SER A 1 80 ? 7.899 13.134 10.153 1.00 89.38 80 SER A N 1
ATOM 652 C CA . SER A 1 80 ? 7.039 13.407 11.312 1.00 89.38 80 SER A CA 1
ATOM 653 C C . SER A 1 80 ? 7.857 13.956 12.493 1.00 89.38 80 SER A C 1
ATOM 655 O O . SER A 1 80 ? 8.939 13.433 12.759 1.00 89.38 80 SER A O 1
ATOM 657 N N . PRO A 1 81 ? 7.358 14.962 13.241 1.00 90.00 81 PRO A N 1
ATOM 658 C CA . PRO A 1 81 ? 8.053 15.478 14.420 1.0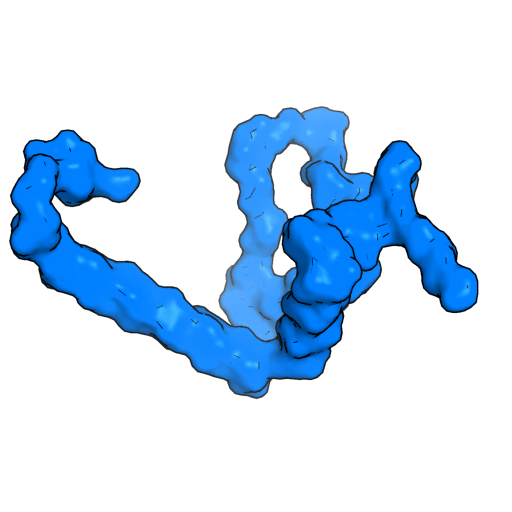0 90.00 81 PRO A CA 1
ATOM 659 C C . PRO A 1 81 ? 8.217 14.398 15.495 1.00 90.00 81 PRO A C 1
ATOM 661 O O . PRO A 1 81 ? 7.223 13.819 15.927 1.00 90.00 81 PRO A O 1
ATOM 664 N N . SER A 1 82 ? 9.437 14.180 15.992 1.00 86.31 82 SER A N 1
ATOM 665 C CA . SER A 1 82 ? 9.716 13.144 17.004 1.00 86.31 82 SER A CA 1
ATOM 666 C C . SER A 1 82 ? 8.998 13.373 18.339 1.00 86.31 82 SER A C 1
ATOM 668 O O . SER A 1 82 ? 8.805 12.442 19.111 1.00 86.31 82 SER A O 1
ATOM 670 N N . ASN A 1 83 ? 8.590 14.613 18.623 1.00 90.56 83 ASN A N 1
ATOM 671 C CA . ASN A 1 83 ? 7.911 14.991 19.863 1.00 90.56 83 ASN A CA 1
ATOM 672 C C . ASN A 1 83 ? 6.390 14.760 19.843 1.00 90.56 83 ASN A C 1
ATOM 674 O O . ASN A 1 83 ? 5.715 15.092 20.819 1.00 90.56 83 ASN A O 1
ATOM 678 N N . LYS A 1 84 ? 5.820 14.263 18.738 1.00 87.38 84 LYS A N 1
ATOM 679 C CA . LYS A 1 84 ? 4.374 14.053 18.598 1.00 87.38 84 LYS A CA 1
ATOM 680 C C . LYS A 1 84 ? 4.089 12.698 17.954 1.00 87.38 84 LYS A C 1
ATOM 682 O O . LYS A 1 84 ? 4.772 12.323 17.005 1.00 87.38 84 LYS A O 1
ATOM 687 N N . PRO A 1 85 ? 3.033 11.989 18.389 1.00 90.75 85 PRO A N 1
ATOM 688 C CA . PRO A 1 85 ? 2.634 10.762 17.721 1.00 90.75 85 PRO A CA 1
ATOM 689 C C . PRO A 1 85 ? 2.203 11.053 16.270 1.00 90.75 85 PRO A C 1
ATOM 691 O O . PRO A 1 85 ? 1.521 12.064 16.019 1.00 90.75 85 PRO A O 1
ATOM 694 N N . PRO A 1 86 ? 2.539 10.165 15.316 1.00 93.00 86 PRO A N 1
ATOM 695 C CA . PRO A 1 86 ? 2.037 10.224 13.949 1.00 93.00 86 PRO A CA 1
ATOM 696 C C . PRO A 1 86 ? 0.509 10.332 13.897 1.00 93.00 86 PRO A C 1
ATOM 698 O O . PRO A 1 86 ? -0.204 9.782 14.736 1.00 93.00 86 PRO A O 1
ATOM 701 N N . ILE A 1 87 ? -0.024 11.010 12.876 1.00 91.88 87 ILE A N 1
ATOM 702 C CA . ILE A 1 87 ? -1.465 11.318 12.780 1.00 91.88 87 ILE A CA 1
ATOM 703 C C . ILE A 1 87 ? -2.376 10.082 12.863 1.00 91.88 87 ILE A C 1
ATOM 705 O O . ILE A 1 87 ? -3.463 10.163 13.427 1.00 91.88 87 ILE A O 1
ATOM 709 N N . HIS A 1 88 ? -1.929 8.941 12.337 1.00 91.56 88 HIS A N 1
ATOM 710 C CA . HIS A 1 88 ? -2.682 7.684 12.328 1.00 91.56 88 HIS A CA 1
ATOM 711 C C . HIS A 1 88 ? -2.680 6.966 13.695 1.00 91.56 88 HIS A C 1
ATOM 713 O O . HIS A 1 88 ? -3.554 6.138 13.959 1.00 91.56 88 HIS A O 1
ATOM 719 N N . LEU A 1 89 ? -1.758 7.341 14.588 1.00 92.44 89 LEU A N 1
ATOM 720 C CA . LEU A 1 89 ? -1.624 6.815 15.951 1.00 92.44 89 LEU A CA 1
ATOM 721 C C . LEU A 1 89 ? -2.197 7.754 17.021 1.00 92.44 89 LEU A C 1
ATOM 723 O O . LEU A 1 89 ? -2.237 7.390 18.190 1.00 92.44 89 LEU A O 1
ATOM 727 N N . LYS A 1 90 ? -2.677 8.951 16.656 1.00 91.12 90 LYS A N 1
ATOM 728 C CA . LYS A 1 90 ? -3.313 9.852 17.627 1.00 91.12 90 LYS A CA 1
ATOM 729 C C . LYS A 1 90 ? -4.543 9.193 18.255 1.00 91.12 90 LYS A C 1
ATOM 731 O O . LYS A 1 90 ? -5.475 8.803 17.552 1.00 91.12 90 LYS A O 1
ATOM 736 N N . GLU A 1 91 ? -4.573 9.147 19.583 1.00 88.44 91 GLU A N 1
ATOM 737 C CA . GLU A 1 91 ? -5.686 8.571 20.349 1.00 88.44 91 GLU A CA 1
ATOM 738 C C . GLU A 1 91 ? -6.955 9.429 20.280 1.00 88.44 91 GLU A C 1
ATOM 740 O O . GLU A 1 91 ? -8.060 8.911 20.135 1.00 88.44 91 GLU A O 1
ATOM 745 N N . LYS A 1 92 ? -6.801 10.758 20.345 1.00 88.56 92 LYS A N 1
ATOM 746 C CA . LYS A 1 92 ? -7.908 11.726 20.377 1.00 88.56 92 LYS A CA 1
ATOM 747 C C . LYS A 1 92 ? -7.815 12.706 19.198 1.00 88.56 92 LYS A C 1
ATOM 749 O O . LYS A 1 92 ? -7.419 13.856 19.391 1.00 88.56 92 LYS A O 1
ATOM 754 N N . PRO A 1 93 ? -8.125 12.277 17.960 1.00 89.25 93 PRO A N 1
ATOM 755 C CA . PRO A 1 93 ? -8.130 13.177 16.812 1.00 89.25 93 PRO A CA 1
ATOM 756 C C . PRO A 1 93 ? -9.298 14.171 16.903 1.00 89.25 93 PRO A C 1
ATOM 758 O O . PRO A 1 93 ? -10.375 13.831 17.396 1.00 89.25 93 PRO A O 1
ATOM 761 N N . LEU A 1 94 ? -9.077 15.397 16.412 1.00 87.94 94 LEU A N 1
ATOM 762 C CA . LEU A 1 94 ? -10.116 16.434 16.327 1.00 87.94 94 LEU A CA 1
ATOM 763 C C . LEU A 1 94 ? -11.236 16.017 15.366 1.00 87.94 94 LEU A C 1
ATOM 765 O O . LEU A 1 94 ? -12.412 16.106 15.701 1.00 87.94 94 LEU A O 1
ATOM 769 N N . TYR A 1 95 ? -10.857 15.508 14.192 1.00 85.56 95 TYR A N 1
ATOM 770 C CA . TYR A 1 95 ? -11.787 14.951 13.215 1.00 85.56 95 TYR A CA 1
ATOM 771 C C . TYR A 1 95 ? -11.919 13.445 13.442 1.00 85.56 95 TYR A C 1
ATOM 773 O O . TYR A 1 95 ? -10.939 12.711 13.298 1.00 85.56 95 TYR A O 1
ATOM 781 N N . LYS A 1 96 ? -13.122 13.000 13.807 1.00 79.31 96 LYS A N 1
ATOM 782 C CA . LYS A 1 96 ? -13.451 11.596 14.084 1.00 79.31 96 LYS A CA 1
ATOM 783 C C . LYS A 1 96 ? -14.366 11.027 13.002 1.00 79.31 96 LYS A C 1
ATOM 785 O O . LYS A 1 96 ? -14.965 11.775 12.228 1.00 79.31 96 LYS A O 1
ATOM 790 N N . GLU A 1 97 ? -14.489 9.703 12.977 1.00 72.38 97 GLU A N 1
ATOM 791 C CA . GLU A 1 97 ? -15.581 9.030 12.273 1.00 72.38 97 GLU A CA 1
ATOM 792 C C . GLU A 1 97 ? -16.919 9.649 12.686 1.00 72.38 97 GLU A C 1
ATOM 794 O O . GLU A 1 97 ? -17.195 9.813 13.877 1.00 72.38 97 GLU A O 1
ATOM 799 N N . ARG A 1 98 ? -17.737 10.038 11.699 1.00 69.19 98 ARG A N 1
ATOM 800 C CA . ARG A 1 98 ? -19.117 10.421 11.987 1.00 69.19 98 ARG A CA 1
ATOM 801 C C . ARG A 1 98 ? -19.854 9.147 12.409 1.00 69.19 98 ARG A C 1
ATOM 803 O O . ARG A 1 98 ? -19.696 8.138 11.721 1.00 69.19 98 ARG A O 1
ATOM 810 N N . PRO A 1 99 ? -20.639 9.165 13.499 1.00 63.44 99 PRO A N 1
ATOM 811 C CA . PRO A 1 99 ? -21.491 8.031 13.822 1.00 63.44 99 PRO A CA 1
ATOM 812 C C . PRO A 1 99 ? -22.389 7.730 12.618 1.00 63.44 99 PRO A C 1
ATOM 814 O O . PRO A 1 99 ? -22.945 8.647 12.006 1.00 63.44 99 PRO A O 1
ATOM 817 N N . ARG A 1 100 ? -22.442 6.451 12.233 1.00 62.19 100 ARG A N 1
ATOM 818 C CA . ARG A 1 100 ? -23.341 5.955 11.189 1.00 62.19 100 ARG A CA 1
ATOM 819 C C . ARG A 1 100 ? -24.759 6.070 11.763 1.00 62.19 100 ARG A C 1
ATOM 821 O O . ARG A 1 100 ? -25.041 5.395 12.749 1.00 62.19 100 ARG A O 1
ATOM 828 N N . TRP A 1 101 ? -25.550 7.000 11.227 1.00 47.50 101 TRP A N 1
ATOM 829 C CA . TRP A 1 101 ? -26.975 7.145 11.537 1.00 47.50 101 TRP A CA 1
ATOM 830 C C . TRP A 1 101 ? -27.751 5.965 10.964 1.00 47.50 101 TRP A C 1
ATOM 832 O O . TRP A 1 101 ? -27.387 5.542 9.840 1.00 47.50 101 TRP A O 1
#